Protein AF-A0A970FS17-F1 (afdb_monomer_lite)

Foldseek 3Di:
DDDPDDPQADVPPDDPDPPDPPRPPDLDPDPVLVVQLVVQLVCCCCPAACVDPNHDPQRPVVPSCSSSVCSSGPPDPDDDDDDDDAPPPGDDDDDDDDDDWFHQDPDPDDPQQVAKGKDKDFDCPVDPDDDPWDKDFDDCVPFKDWPDWDQPDDVVVPRGMGIDDPVDGMIMTIMHTDDDD

pLDDT: mean 70.37, std 20.12, range [22.12, 97.81]

Structure (mmCIF, N/CA/C/O backbone):
data_AF-A0A970FS17-F1
#
_entry.id   AF-A0A970FS17-F1
#
loop_
_atom_site.group_PDB
_atom_site.id
_atom_site.type_symbol
_atom_site.label_atom_id
_atom_site.label_alt_id
_atom_site.label_comp_id
_atom_site.label_asym_id
_atom_site.label_entity_id
_atom_site.label_seq_id
_atom_site.pdbx_PDB_ins_code
_atom_site.Cartn_x
_atom_site.Cartn_y
_atom_site.Cartn_z
_atom_site.occupancy
_atom_site.B_iso_or_equiv
_atom_site.auth_seq_id
_atom_site.auth_comp_id
_atom_site.auth_asym_id
_atom_site.auth_atom_id
_atom_site.pdbx_PDB_model_num
ATOM 1 N N . HIS A 1 1 ? 31.777 1.894 -22.991 1.00 26.39 1 HIS A N 1
ATOM 2 C CA . HIS A 1 1 ? 30.463 1.476 -22.468 1.00 26.39 1 HIS A CA 1
ATOM 3 C C . HIS A 1 1 ? 30.555 1.395 -20.952 1.00 26.39 1 HIS A C 1
ATOM 5 O O . HIS A 1 1 ? 31.152 0.465 -20.432 1.00 26.39 1 HIS A O 1
ATOM 11 N N . HIS A 1 2 ? 30.122 2.447 -20.259 1.00 23.69 2 HIS A N 1
ATOM 12 C CA . HIS A 1 2 ? 30.182 2.572 -18.802 1.00 23.69 2 HIS A CA 1
ATOM 13 C C . HIS A 1 2 ? 28.744 2.732 -18.317 1.00 23.69 2 HIS A C 1
ATOM 15 O O . HIS A 1 2 ? 28.056 3.655 -18.750 1.00 23.69 2 HIS A O 1
ATOM 21 N N . TYR A 1 3 ? 28.291 1.797 -17.486 1.00 22.12 3 TYR A N 1
ATOM 22 C CA . TYR A 1 3 ? 26.984 1.853 -16.848 1.00 22.12 3 TYR A CA 1
ATOM 23 C C . TYR A 1 3 ? 26.964 3.028 -15.866 1.00 22.12 3 TYR A C 1
ATOM 25 O O . TYR A 1 3 ? 27.624 3.017 -14.833 1.00 22.12 3 TYR A O 1
ATOM 33 N N . SER A 1 4 ? 26.210 4.057 -16.233 1.00 28.30 4 SER A N 1
ATOM 34 C CA . SER A 1 4 ? 25.732 5.119 -15.359 1.00 28.30 4 SER A CA 1
ATOM 35 C C . SER A 1 4 ? 24.247 4.850 -15.176 1.00 28.30 4 SER A C 1
ATOM 37 O O . SER A 1 4 ? 23.516 5.052 -16.142 1.00 28.30 4 SER A O 1
ATOM 39 N N . GLN A 1 5 ? 23.845 4.375 -13.993 1.00 26.84 5 GLN A N 1
ATOM 40 C CA . GLN A 1 5 ? 22.539 4.578 -13.339 1.00 26.84 5 GLN A CA 1
ATOM 41 C C . GLN A 1 5 ? 22.346 3.521 -12.238 1.00 26.84 5 GLN A C 1
ATOM 43 O O . GLN A 1 5 ? 21.884 2.415 -12.486 1.00 26.84 5 GLN A O 1
ATOM 48 N N . TYR A 1 6 ? 22.696 3.888 -11.007 1.00 26.36 6 TYR A N 1
ATOM 49 C CA . TYR A 1 6 ? 22.182 3.265 -9.786 1.00 26.36 6 TYR A CA 1
ATOM 50 C C . TYR A 1 6 ? 21.668 4.409 -8.917 1.00 26.36 6 TYR A C 1
ATOM 52 O O . TYR A 1 6 ? 22.436 5.048 -8.206 1.00 26.36 6 TYR A O 1
ATOM 60 N N . ASP A 1 7 ? 20.379 4.719 -9.047 1.00 28.66 7 ASP A N 1
ATOM 61 C CA . ASP A 1 7 ? 19.721 5.787 -8.280 1.00 28.66 7 ASP A CA 1
ATOM 62 C C . ASP A 1 7 ? 18.393 5.300 -7.664 1.00 28.66 7 ASP A C 1
ATOM 64 O O . ASP A 1 7 ? 17.421 6.038 -7.512 1.00 28.66 7 ASP A O 1
ATOM 68 N N . SER A 1 8 ? 18.346 4.019 -7.282 1.00 27.30 8 SER A N 1
ATOM 69 C CA . SER A 1 8 ? 17.240 3.412 -6.535 1.00 27.30 8 SER A CA 1
ATOM 70 C C . SER A 1 8 ? 17.626 3.178 -5.074 1.00 27.30 8 SER A C 1
ATOM 72 O O . SER A 1 8 ? 17.566 2.052 -4.596 1.00 27.30 8 SER A O 1
ATOM 74 N N . TYR A 1 9 ? 18.071 4.217 -4.363 1.00 31.94 9 TYR A N 1
ATOM 75 C CA . TYR A 1 9 ? 18.431 4.068 -2.947 1.00 31.94 9 TYR A CA 1
ATOM 76 C C . TYR A 1 9 ? 18.210 5.313 -2.092 1.00 31.94 9 TYR A C 1
ATOM 78 O O . TYR A 1 9 ? 19.021 5.597 -1.229 1.00 31.94 9 TYR A O 1
ATOM 86 N N . PHE A 1 10 ? 17.128 6.085 -2.268 1.00 38.75 10 PHE A N 1
ATOM 87 C CA . PHE A 1 10 ? 16.937 7.257 -1.399 1.00 38.75 10 PHE A CA 1
ATOM 88 C C . PHE A 1 10 ? 15.489 7.589 -1.010 1.00 38.75 10 PHE A C 1
ATOM 90 O O . PHE A 1 10 ? 14.789 8.344 -1.688 1.00 38.75 10 PHE A O 1
ATOM 97 N N . GLY A 1 11 ? 15.128 7.142 0.197 1.00 28.14 11 GLY A N 1
ATOM 98 C CA . GLY A 1 11 ? 14.504 7.980 1.233 1.00 28.14 11 GLY A CA 1
ATOM 99 C C . GLY A 1 11 ? 15.532 8.707 2.126 1.00 28.14 11 GLY A C 1
ATOM 100 O O . GLY A 1 11 ? 15.177 9.236 3.170 1.00 28.14 11 GLY A O 1
ATOM 101 N N . LEU A 1 12 ? 16.812 8.749 1.732 1.00 33.84 12 LEU A N 1
ATOM 102 C CA . LEU A 1 12 ? 17.898 9.417 2.462 1.00 33.84 12 LEU A CA 1
ATOM 103 C C . LEU A 1 12 ? 18.771 10.276 1.531 1.00 33.84 12 LEU A C 1
ATOM 105 O O . LEU A 1 12 ? 19.990 10.143 1.551 1.00 33.84 12 LEU A O 1
ATOM 109 N N . LYS A 1 13 ? 18.202 11.152 0.686 1.00 34.00 13 LYS A N 1
ATOM 110 C CA . LYS A 1 13 ? 19.060 12.100 -0.050 1.00 34.00 13 LYS A CA 1
ATOM 111 C C . LYS A 1 13 ? 19.905 12.894 0.952 1.00 34.00 13 LYS A C 1
ATOM 113 O O . LYS A 1 13 ? 19.381 13.520 1.869 1.00 34.00 13 LYS A O 1
ATOM 118 N N . GLY A 1 14 ? 21.214 12.806 0.767 1.00 31.55 14 GLY A N 1
ATOM 119 C CA . GLY A 1 14 ? 22.219 13.531 1.532 1.00 31.55 14 GLY A CA 1
ATOM 120 C C . GLY A 1 14 ? 23.585 12.862 1.463 1.00 31.55 14 GLY A C 1
ATOM 121 O O . GLY A 1 14 ? 24.182 12.663 2.509 1.00 31.55 14 GLY A O 1
ATOM 122 N N . ALA A 1 15 ? 24.041 12.454 0.274 1.00 34.06 15 ALA A N 1
ATOM 123 C CA . ALA A 1 15 ? 25.439 12.044 0.078 1.00 34.06 15 ALA A CA 1
ATOM 124 C C . ALA A 1 15 ? 25.923 12.067 -1.384 1.00 34.06 15 ALA A C 1
ATOM 126 O O . ALA A 1 15 ? 26.998 11.556 -1.649 1.00 34.06 15 ALA A O 1
ATOM 127 N N . ASN A 1 16 ? 25.166 12.616 -2.345 1.00 33.41 16 ASN A N 1
ATOM 128 C CA . ASN A 1 16 ? 25.610 12.685 -3.749 1.00 33.41 16 ASN A CA 1
ATOM 129 C C . ASN A 1 16 ? 25.149 13.970 -4.472 1.00 33.41 16 ASN A C 1
ATOM 131 O O . ASN A 1 16 ? 24.959 13.972 -5.688 1.00 33.41 16 ASN A O 1
ATOM 135 N N . SER A 1 17 ? 24.973 15.090 -3.758 1.00 34.12 17 SER A N 1
ATOM 136 C CA . SER A 1 17 ? 25.163 16.389 -4.415 1.00 34.12 17 SER A CA 1
ATOM 137 C C . SER A 1 17 ? 26.669 16.619 -4.501 1.00 34.12 17 SER A C 1
ATOM 139 O O . SER A 1 17 ? 27.402 16.338 -3.556 1.00 34.12 17 SER A O 1
ATOM 141 N N . LYS A 1 18 ? 27.153 17.120 -5.635 1.00 40.94 18 LYS A N 1
ATOM 142 C CA . LYS A 1 18 ? 28.564 17.479 -5.862 1.00 40.94 18 LYS A CA 1
ATOM 143 C C . LYS A 1 18 ? 29.042 18.657 -4.982 1.00 40.94 18 LYS A C 1
ATOM 145 O O . LYS A 1 18 ? 29.936 19.388 -5.391 1.00 40.94 18 LYS A O 1
ATOM 150 N N . GLU A 1 19 ? 28.442 18.872 -3.813 1.00 40.25 19 GLU A N 1
ATOM 151 C CA . GLU A 1 19 ? 28.579 20.098 -3.023 1.00 40.25 19 GLU A CA 1
ATOM 152 C C . GLU A 1 19 ? 29.246 19.915 -1.654 1.00 40.25 19 GLU A C 1
ATOM 154 O O . GLU A 1 19 ? 29.640 20.922 -1.076 1.00 40.25 19 GLU A O 1
ATOM 159 N N . ASP A 1 20 ? 29.480 18.695 -1.146 1.00 37.12 20 ASP A N 1
ATOM 160 C CA . ASP A 1 20 ? 30.263 18.545 0.094 1.00 37.12 20 ASP A CA 1
ATOM 161 C C . ASP A 1 20 ? 31.063 17.224 0.181 1.00 37.12 20 ASP A C 1
ATOM 163 O O . ASP A 1 20 ? 30.497 16.169 0.476 1.00 37.12 20 ASP A O 1
ATOM 167 N N . PRO A 1 21 ? 32.396 17.254 -0.018 1.00 36.72 21 PRO A N 1
ATOM 168 C CA . PRO A 1 21 ? 33.275 16.091 0.133 1.00 36.72 21 PRO A CA 1
ATOM 169 C C . PRO A 1 21 ? 33.449 15.605 1.583 1.00 36.72 21 PRO A C 1
ATOM 171 O O . PRO A 1 21 ? 34.170 14.633 1.804 1.00 36.72 21 PRO A O 1
ATOM 174 N N . LYS A 1 22 ? 32.859 16.280 2.583 1.00 38.62 22 LYS A N 1
ATOM 175 C CA . LYS A 1 22 ? 32.953 15.904 4.006 1.00 38.62 22 LYS A CA 1
ATOM 176 C C . LYS A 1 22 ? 31.717 15.187 4.550 1.00 38.62 22 LYS A C 1
ATOM 178 O O . LYS A 1 22 ? 31.741 14.759 5.705 1.00 38.62 22 LYS A O 1
ATOM 183 N N . ALA A 1 23 ? 30.668 15.000 3.747 1.00 43.31 23 ALA A N 1
ATOM 184 C CA . ALA A 1 23 ? 29.529 14.167 4.120 1.00 43.31 23 ALA A CA 1
ATOM 185 C C . ALA A 1 23 ? 29.929 12.683 4.043 1.00 43.31 23 ALA A C 1
ATOM 187 O O . ALA A 1 23 ? 29.727 12.010 3.035 1.00 43.31 23 ALA A O 1
ATOM 188 N N . GLY A 1 24 ? 30.565 12.184 5.105 1.00 36.94 24 GLY A N 1
ATOM 189 C CA . GLY A 1 24 ? 30.886 10.769 5.254 1.00 36.94 24 GLY A CA 1
ATOM 190 C C . GLY A 1 24 ? 29.648 9.891 5.046 1.00 36.94 24 GLY A C 1
ATOM 191 O O . GLY A 1 24 ? 28.534 10.264 5.413 1.00 36.94 24 GLY A O 1
ATOM 192 N N . SER A 1 25 ? 29.861 8.719 4.449 1.00 42.16 25 SER A N 1
ATOM 193 C CA . SER A 1 25 ? 28.868 7.680 4.165 1.00 42.16 25 SER A CA 1
ATOM 194 C C . SER A 1 25 ? 28.274 7.096 5.452 1.00 42.16 25 SER A C 1
ATOM 196 O O . SER A 1 25 ? 28.606 5.981 5.853 1.00 42.16 25 SER A O 1
ATOM 198 N N . SER A 1 26 ? 27.426 7.856 6.138 1.00 44.94 26 SER A N 1
ATOM 199 C CA . SER A 1 26 ? 26.711 7.369 7.309 1.00 44.94 26 SER A CA 1
ATOM 200 C C . SER A 1 26 ? 25.304 6.966 6.898 1.00 44.94 26 SER A C 1
ATOM 202 O O . SER A 1 26 ? 24.399 7.794 6.799 1.00 44.94 26 SER A O 1
ATOM 204 N N . TRP A 1 27 ? 25.116 5.665 6.670 1.00 45.00 27 TRP A N 1
ATOM 205 C CA . TRP A 1 27 ? 23.802 5.028 6.495 1.00 45.00 27 TRP A CA 1
ATOM 206 C C . TRP A 1 27 ? 22.919 5.145 7.753 1.00 45.00 27 TRP A C 1
ATOM 208 O O . TRP A 1 27 ? 21.742 4.805 7.728 1.00 45.00 27 TRP A O 1
ATOM 218 N N . ILE A 1 28 ? 23.498 5.640 8.851 1.00 49.41 28 ILE A N 1
ATOM 219 C CA . ILE A 1 28 ? 22.895 5.808 10.167 1.00 49.41 28 ILE A CA 1
ATOM 220 C C . ILE A 1 28 ? 22.969 7.294 10.504 1.00 49.41 28 ILE A C 1
ATOM 222 O O . ILE A 1 28 ? 24.057 7.848 10.667 1.00 49.41 28 ILE A O 1
ATOM 226 N N . LYS A 1 29 ? 21.820 7.959 10.574 1.00 52.00 29 LYS A N 1
ATOM 227 C CA . LYS A 1 29 ? 21.743 9.373 10.957 1.00 52.00 29 LYS A CA 1
ATOM 228 C C . LYS A 1 29 ? 21.478 9.541 12.455 1.00 52.00 29 LYS A C 1
ATOM 230 O O . LYS A 1 29 ? 21.836 10.572 13.010 1.00 52.00 29 LYS A O 1
ATOM 235 N N . GLU A 1 30 ? 20.904 8.526 13.105 1.00 54.09 30 GLU A N 1
ATOM 236 C CA . GLU A 1 30 ? 20.504 8.550 14.517 1.00 54.09 30 GLU A CA 1
ATOM 237 C C . GLU A 1 30 ? 20.746 7.190 15.200 1.00 54.09 30 GLU A C 1
ATOM 239 O O . GLU A 1 30 ? 20.580 6.139 14.584 1.00 54.09 30 GLU A O 1
ATOM 244 N N . GLU A 1 31 ? 21.076 7.188 16.495 1.00 52.53 31 GLU A N 1
ATOM 245 C CA . GLU A 1 31 ? 21.341 5.976 17.298 1.00 52.53 31 GLU A CA 1
ATOM 246 C C . GLU A 1 31 ? 20.163 4.983 17.292 1.00 52.53 31 GLU A C 1
ATOM 248 O O . GLU A 1 31 ? 20.347 3.775 17.154 1.00 52.53 31 GLU A O 1
ATOM 253 N N . LYS A 1 32 ? 18.928 5.496 17.299 1.00 50.81 32 LYS A N 1
ATOM 254 C CA . LYS A 1 32 ? 17.705 4.686 17.201 1.00 50.81 32 LYS A CA 1
ATOM 255 C C . LYS A 1 32 ? 17.601 3.911 15.878 1.00 50.81 32 LYS A C 1
ATOM 257 O O . LYS A 1 32 ? 16.986 2.849 15.828 1.00 50.81 32 LYS A O 1
ATOM 262 N N . GLN A 1 33 ? 18.204 4.411 14.795 1.00 56.59 33 GLN A N 1
ATOM 263 C CA . GLN A 1 33 ? 18.252 3.693 13.518 1.00 56.59 33 GLN A CA 1
ATOM 264 C C . GLN A 1 33 ? 19.241 2.526 13.570 1.00 56.59 33 GLN A C 1
ATOM 266 O O . GLN A 1 33 ? 18.972 1.492 12.964 1.00 56.59 33 GLN A O 1
ATOM 271 N N . LEU A 1 34 ? 20.343 2.660 14.317 1.00 66.44 34 LEU A N 1
ATOM 272 C CA . LEU A 1 34 ? 21.312 1.580 14.512 1.00 66.44 34 LEU A CA 1
ATOM 273 C C . LEU A 1 34 ? 20.691 0.411 15.278 1.00 66.44 34 LEU A C 1
ATOM 275 O O . LEU A 1 34 ? 20.845 -0.728 14.852 1.00 66.44 34 LEU A O 1
ATOM 279 N N . GLU A 1 35 ? 19.954 0.684 16.356 1.00 63.81 35 GLU A N 1
ATOM 280 C CA . GLU A 1 35 ? 19.270 -0.355 17.138 1.00 63.81 35 GLU A CA 1
ATOM 281 C C . GLU A 1 35 ? 18.255 -1.134 16.283 1.00 63.81 35 GLU A C 1
ATOM 283 O O . GLU A 1 35 ? 18.230 -2.364 16.292 1.00 63.81 35 GLU A O 1
ATOM 288 N N . LEU A 1 36 ? 17.473 -0.432 15.456 1.00 61.59 36 LEU A N 1
ATOM 289 C CA . LEU A 1 36 ? 16.534 -1.057 14.518 1.00 61.59 36 LEU A CA 1
ATOM 290 C C . LEU A 1 36 ? 17.241 -1.900 13.446 1.00 61.59 36 LEU A C 1
ATOM 292 O O . LEU A 1 36 ? 16.754 -2.974 13.090 1.00 61.59 36 LEU A O 1
ATOM 296 N N . ILE A 1 37 ? 18.376 -1.420 12.927 1.00 71.00 37 ILE A N 1
ATOM 297 C CA . ILE A 1 37 ? 19.206 -2.159 11.964 1.00 71.00 37 ILE A CA 1
ATOM 298 C C . ILE A 1 37 ? 19.788 -3.415 12.594 1.00 71.00 37 ILE A C 1
ATOM 300 O O . ILE A 1 37 ? 19.706 -4.486 11.997 1.00 71.00 37 ILE A O 1
ATOM 304 N N . PHE A 1 38 ? 20.313 -3.296 13.807 1.00 76.38 38 PHE A N 1
ATOM 305 C CA . PHE A 1 38 ? 20.875 -4.413 14.544 1.00 76.38 38 PHE A CA 1
ATOM 306 C C . PHE A 1 38 ? 19.827 -5.494 14.823 1.00 76.38 38 PHE A C 1
ATOM 308 O O . PHE A 1 38 ? 20.057 -6.655 14.496 1.00 76.38 38 PHE A O 1
ATOM 315 N N . ASN A 1 39 ? 18.658 -5.114 15.346 1.00 72.56 39 ASN A N 1
ATOM 316 C CA . ASN A 1 39 ? 17.592 -6.065 15.662 1.00 72.56 39 ASN A CA 1
ATOM 317 C C . ASN A 1 39 ? 17.065 -6.776 14.406 1.00 72.56 39 ASN A C 1
ATOM 319 O O . ASN A 1 39 ? 16.876 -7.985 14.420 1.00 72.56 39 ASN A O 1
ATOM 323 N N . ALA A 1 40 ? 16.912 -6.066 13.286 1.00 73.25 40 ALA A N 1
ATOM 324 C CA . ALA A 1 40 ? 16.499 -6.702 12.035 1.00 73.25 40 ALA A CA 1
ATOM 325 C C . ALA A 1 40 ? 17.566 -7.658 11.473 1.00 73.25 40 ALA A C 1
ATOM 327 O O . ALA A 1 40 ? 17.233 -8.741 11.001 1.00 73.25 40 ALA A O 1
ATOM 328 N N . ALA A 1 41 ? 18.849 -7.284 11.532 1.00 79.31 41 ALA A N 1
ATOM 329 C CA . ALA A 1 41 ? 19.937 -8.167 11.111 1.00 79.31 41 ALA A CA 1
ATOM 330 C C . ALA A 1 41 ? 20.012 -9.423 11.999 1.00 79.31 41 ALA A C 1
ATOM 332 O O . ALA A 1 41 ? 20.230 -10.524 11.494 1.00 79.31 41 ALA A O 1
ATOM 333 N N . TYR A 1 42 ? 19.775 -9.265 13.305 1.00 81.88 42 TYR A N 1
ATOM 334 C CA . TYR A 1 42 ? 19.640 -10.367 14.256 1.00 81.88 42 TYR A CA 1
ATOM 335 C C . TYR A 1 42 ? 18.480 -11.298 13.877 1.00 81.88 42 TYR A C 1
ATOM 337 O O . TYR A 1 42 ? 18.680 -12.509 13.757 1.00 81.88 42 TYR A O 1
ATOM 345 N N . ASP A 1 43 ? 17.299 -10.743 13.601 1.00 76.56 43 ASP A N 1
ATOM 346 C CA . ASP A 1 43 ? 16.127 -11.519 13.191 1.00 76.56 43 ASP A CA 1
ATOM 347 C C . ASP A 1 43 ? 16.371 -12.275 11.883 1.00 76.56 43 ASP A C 1
ATOM 349 O O . ASP A 1 43 ? 15.996 -13.444 11.776 1.00 76.56 43 ASP A O 1
ATOM 353 N N . TYR A 1 44 ? 17.045 -11.663 10.904 1.00 75.75 44 TYR A N 1
ATOM 354 C CA . TYR A 1 44 ? 17.426 -12.345 9.667 1.00 75.75 44 TYR A CA 1
ATOM 355 C C . TYR A 1 44 ? 18.409 -13.483 9.924 1.00 75.75 44 TYR A C 1
ATOM 357 O O . TYR A 1 44 ? 18.214 -14.579 9.396 1.00 75.75 44 TYR A O 1
ATOM 365 N N . LEU A 1 45 ? 19.424 -13.270 10.764 1.00 81.69 45 LEU A N 1
ATOM 366 C CA . LEU A 1 45 ? 20.402 -14.300 11.111 1.00 81.69 45 LEU A CA 1
ATOM 367 C C . LEU A 1 45 ? 19.740 -15.515 11.770 1.00 81.69 45 LEU A C 1
ATOM 369 O O . LEU A 1 45 ? 20.065 -16.652 11.420 1.00 81.69 45 LEU A O 1
ATOM 373 N N . HIS A 1 46 ? 18.783 -15.274 12.666 1.00 78.00 46 HIS A N 1
ATOM 374 C CA . HIS A 1 46 ? 18.051 -16.316 13.383 1.00 78.00 46 HIS A CA 1
ATOM 375 C C . HIS A 1 46 ? 16.949 -16.985 12.562 1.00 78.00 46 HIS A C 1
ATOM 377 O O . HIS A 1 46 ? 16.718 -18.184 12.710 1.00 78.00 46 HIS A O 1
ATOM 383 N N . SER A 1 47 ? 16.262 -16.231 11.706 1.00 74.75 47 SER A N 1
ATOM 384 C CA . SER A 1 47 ? 15.091 -16.726 10.978 1.00 74.75 47 SER A CA 1
ATOM 385 C C . SER A 1 47 ? 15.451 -17.332 9.630 1.00 74.75 47 SER A C 1
ATOM 387 O O . SER A 1 47 ? 14.806 -18.296 9.223 1.00 74.75 47 SER A O 1
ATOM 389 N N . PHE A 1 48 ? 16.487 -16.821 8.959 1.00 71.25 48 PHE A N 1
ATOM 390 C CA . PHE A 1 48 ? 16.819 -17.177 7.573 1.00 71.25 48 PHE A CA 1
ATOM 391 C C . PHE A 1 48 ? 18.319 -17.386 7.311 1.00 71.25 48 PHE A C 1
ATOM 393 O O . PHE A 1 48 ? 18.674 -17.909 6.260 1.00 71.25 48 PHE A O 1
ATOM 400 N N . GLY A 1 49 ? 19.197 -16.990 8.235 1.00 74.56 49 GLY A N 1
ATOM 401 C CA . GLY A 1 49 ? 20.649 -17.114 8.101 1.00 74.56 49 GLY A CA 1
ATOM 402 C C . GLY A 1 49 ? 21.220 -18.425 8.624 1.00 74.56 49 GLY A C 1
ATOM 403 O O . GLY A 1 49 ? 20.509 -19.409 8.824 1.00 74.56 49 GLY A O 1
ATOM 404 N N . ALA A 1 50 ? 22.529 -18.424 8.870 1.00 78.12 50 ALA A N 1
ATOM 405 C CA . ALA A 1 50 ? 23.281 -19.596 9.321 1.00 78.12 50 ALA A CA 1
ATOM 406 C C . ALA A 1 50 ? 22.853 -20.146 10.699 1.00 78.12 50 ALA A C 1
ATOM 408 O O . ALA A 1 50 ? 23.206 -21.272 11.041 1.00 78.12 50 ALA A O 1
ATOM 409 N N . LEU A 1 51 ? 22.104 -19.374 11.499 1.00 81.56 51 LEU A N 1
ATOM 410 C CA . LEU A 1 51 ? 21.559 -19.832 12.784 1.00 81.56 51 LEU A CA 1
ATOM 411 C C . LEU A 1 51 ? 20.142 -20.415 12.661 1.00 81.56 51 LEU A C 1
ATOM 413 O O . LEU A 1 51 ? 19.566 -20.841 13.662 1.00 81.56 51 LEU A O 1
ATOM 417 N N . SER A 1 52 ? 19.578 -20.438 11.453 1.00 78.88 52 SER A N 1
ATOM 418 C CA . SER A 1 52 ? 18.232 -20.929 11.187 1.00 78.88 52 SER A CA 1
ATOM 419 C C . SER A 1 52 ? 18.230 -22.369 10.678 1.00 78.88 52 SER A C 1
ATOM 421 O O . SER A 1 52 ? 19.030 -22.750 9.828 1.00 78.88 52 SER A O 1
ATOM 423 N N . ALA A 1 53 ? 17.239 -23.156 11.107 1.00 75.38 53 ALA A N 1
ATOM 424 C CA . ALA A 1 53 ? 16.946 -24.470 10.524 1.00 75.38 53 ALA A CA 1
ATOM 425 C C . ALA A 1 53 ? 16.308 -24.390 9.117 1.00 75.38 53 ALA A C 1
ATOM 427 O O . ALA A 1 53 ? 16.085 -25.417 8.482 1.00 75.38 53 ALA A O 1
ATOM 428 N N . ARG A 1 54 ? 15.979 -23.179 8.646 1.00 70.62 54 ARG A N 1
ATOM 429 C CA . ARG A 1 54 ? 15.355 -22.877 7.346 1.00 70.62 54 ARG A CA 1
ATOM 430 C C . ARG A 1 54 ? 16.181 -21.842 6.577 1.00 70.62 54 ARG A C 1
ATOM 432 O O . ARG A 1 54 ? 15.661 -20.805 6.169 1.00 70.62 54 ARG A O 1
ATOM 439 N N . SER A 1 55 ? 17.484 -22.093 6.471 1.00 67.62 55 SER A N 1
ATOM 440 C CA . SER A 1 55 ? 18.385 -21.177 5.777 1.00 67.62 55 SER A CA 1
ATOM 441 C C . SER A 1 55 ? 17.919 -20.940 4.335 1.00 67.62 55 SER A C 1
ATOM 443 O O . SER A 1 55 ? 17.442 -21.864 3.676 1.00 67.62 55 SER A O 1
ATOM 445 N N . VAL A 1 56 ? 17.979 -19.688 3.887 1.00 66.94 56 VAL A N 1
ATOM 446 C CA . VAL A 1 56 ? 17.648 -19.283 2.514 1.00 66.94 56 VAL A CA 1
ATOM 447 C C . VAL A 1 56 ? 18.959 -18.992 1.795 1.00 66.94 56 VAL A C 1
ATOM 449 O O . VAL A 1 56 ? 19.792 -18.295 2.366 1.00 66.94 56 VAL A O 1
ATOM 452 N N . GLU A 1 57 ? 19.119 -19.464 0.552 1.00 63.00 57 GLU A N 1
ATOM 453 C CA . GLU A 1 57 ? 20.368 -19.431 -0.243 1.00 63.00 57 GLU A CA 1
ATOM 454 C C . GLU A 1 57 ? 21.173 -18.123 -0.104 1.00 63.00 57 GLU A C 1
ATOM 456 O O . GLU A 1 57 ? 22.385 -18.143 0.093 1.00 63.00 57 GLU A O 1
ATOM 461 N N . ARG A 1 58 ? 20.496 -16.965 -0.113 1.00 62.66 58 ARG A N 1
ATOM 462 C CA . ARG A 1 58 ? 21.124 -15.639 0.030 1.00 62.66 58 ARG A CA 1
ATOM 463 C C . ARG A 1 58 ? 21.863 -15.422 1.364 1.00 62.66 58 ARG A C 1
ATOM 465 O O . ARG A 1 58 ? 22.802 -14.636 1.402 1.00 62.66 58 ARG A O 1
ATOM 472 N N . TYR A 1 59 ? 21.453 -16.079 2.445 1.00 66.50 59 TYR A N 1
ATOM 473 C CA . TYR A 1 59 ? 22.016 -15.918 3.794 1.00 66.50 59 TYR A CA 1
ATOM 474 C C . TYR A 1 59 ? 22.771 -17.152 4.301 1.00 66.50 59 TYR A C 1
ATOM 476 O O . TYR A 1 59 ? 23.303 -17.128 5.416 1.00 66.50 59 TYR A O 1
ATOM 484 N N . GLU A 1 60 ? 22.825 -18.225 3.509 1.00 66.06 60 GLU A N 1
ATOM 485 C CA . GLU A 1 60 ? 23.471 -19.492 3.876 1.00 66.06 60 GLU A CA 1
ATOM 486 C C . GLU A 1 60 ? 24.966 -19.330 4.167 1.00 66.06 60 GLU A C 1
ATOM 488 O O . GLU A 1 60 ? 25.513 -19.989 5.050 1.00 66.06 60 GLU A O 1
ATOM 493 N N . THR A 1 61 ? 25.634 -18.413 3.466 1.00 71.12 61 THR A N 1
ATOM 494 C CA . THR A 1 61 ? 27.073 -18.157 3.626 1.00 71.12 61 THR A CA 1
ATOM 495 C C . THR A 1 61 ? 27.419 -17.473 4.951 1.00 71.12 61 THR A C 1
ATOM 497 O O . THR A 1 61 ? 28.596 -17.399 5.311 1.00 71.12 61 THR A O 1
ATOM 500 N N . GLY A 1 62 ? 26.421 -16.967 5.689 1.00 67.75 62 GLY A N 1
ATOM 501 C CA . GLY A 1 62 ? 26.608 -16.315 6.986 1.00 67.75 62 GLY A CA 1
ATOM 502 C C . GLY A 1 62 ? 27.355 -14.981 6.911 1.00 67.75 62 GLY A C 1
ATOM 503 O O . GLY A 1 62 ? 27.892 -14.512 7.917 1.00 67.75 62 GLY A O 1
ATOM 504 N N . TRP A 1 63 ? 27.428 -14.367 5.728 1.00 80.44 63 TRP A N 1
ATOM 505 C CA . TRP A 1 63 ? 28.089 -13.083 5.542 1.00 80.44 63 TRP A CA 1
ATOM 506 C C . TRP A 1 63 ? 27.285 -11.981 6.223 1.00 80.44 63 TRP A C 1
ATOM 508 O O . TRP A 1 63 ? 26.274 -11.504 5.717 1.00 80.44 63 TRP A O 1
ATOM 518 N N . LEU A 1 64 ? 27.768 -11.547 7.389 1.00 78.88 64 LEU A N 1
ATOM 519 C CA . LEU A 1 64 ? 27.109 -10.505 8.177 1.00 78.88 64 LEU A CA 1
ATOM 520 C C . LEU A 1 64 ? 26.890 -9.225 7.362 1.00 78.88 64 LEU A C 1
ATOM 522 O O . LEU A 1 64 ? 25.867 -8.571 7.531 1.00 78.88 64 LEU A O 1
ATOM 526 N N . VAL A 1 65 ? 27.804 -8.892 6.444 1.00 76.19 65 VAL A N 1
ATOM 527 C CA . VAL A 1 65 ? 27.662 -7.719 5.571 1.00 76.19 65 VAL A CA 1
ATOM 528 C C . VAL A 1 65 ? 26.384 -7.762 4.735 1.00 76.19 65 VAL A C 1
ATOM 530 O O . VAL A 1 65 ? 25.741 -6.727 4.602 1.00 76.19 65 VAL A O 1
ATOM 533 N N . ASP A 1 66 ? 25.960 -8.933 4.257 1.00 73.62 66 ASP A N 1
ATOM 534 C CA . ASP A 1 66 ? 24.740 -9.069 3.458 1.00 73.62 66 ASP A CA 1
ATOM 535 C C . ASP A 1 66 ? 23.500 -8.861 4.333 1.00 73.62 66 ASP A C 1
ATOM 537 O O . ASP A 1 66 ? 22.575 -8.154 3.945 1.00 73.62 66 ASP A O 1
ATOM 541 N N . MET A 1 67 ? 23.523 -9.371 5.568 1.00 75.62 67 MET A N 1
ATOM 542 C CA . MET A 1 67 ? 22.415 -9.223 6.520 1.00 75.62 67 MET A CA 1
ATOM 543 C C . MET A 1 67 ? 22.273 -7.785 7.021 1.00 75.62 67 MET A C 1
ATOM 545 O O . MET A 1 67 ? 21.164 -7.267 7.113 1.00 75.62 67 MET A O 1
ATOM 549 N N . PHE A 1 68 ? 23.390 -7.121 7.327 1.00 75.44 68 PHE A N 1
ATOM 550 C CA . PHE A 1 68 ? 23.397 -5.717 7.738 1.00 75.44 68 PHE A CA 1
ATOM 551 C C . PHE A 1 68 ? 23.083 -4.779 6.573 1.00 75.44 68 PHE A C 1
ATOM 553 O O . PHE A 1 68 ? 22.380 -3.791 6.775 1.00 75.44 68 PHE A O 1
ATOM 560 N N . SER A 1 69 ? 23.557 -5.092 5.364 1.00 72.12 69 SER A N 1
ATOM 561 C CA . SER A 1 69 ? 23.191 -4.369 4.146 1.00 72.12 69 SER A CA 1
ATOM 562 C C . SER A 1 69 ? 21.689 -4.472 3.915 1.00 72.12 69 SER A C 1
ATOM 564 O O . SER A 1 69 ? 21.020 -3.452 3.788 1.00 72.12 69 SER A O 1
ATOM 566 N N . GLU A 1 70 ? 21.120 -5.676 3.974 1.00 70.88 70 GLU A N 1
ATOM 567 C CA . GLU A 1 70 ? 19.686 -5.883 3.788 1.00 70.88 70 GLU A CA 1
ATOM 568 C C . GLU A 1 70 ? 18.853 -5.251 4.905 1.00 70.88 70 GLU A C 1
ATOM 570 O O . GLU A 1 70 ? 17.905 -4.523 4.634 1.00 70.88 70 GLU A O 1
ATOM 575 N N . ALA A 1 71 ? 19.254 -5.399 6.167 1.00 72.25 71 ALA A N 1
ATOM 576 C CA . ALA A 1 71 ? 18.615 -4.703 7.279 1.00 72.25 71 ALA A CA 1
ATOM 577 C C . ALA A 1 71 ? 18.686 -3.172 7.129 1.00 72.25 71 ALA A C 1
ATOM 579 O O . ALA A 1 71 ? 17.771 -2.467 7.550 1.00 72.25 71 ALA A O 1
ATOM 580 N N . ALA A 1 72 ? 19.749 -2.622 6.549 1.00 68.69 72 ALA A N 1
ATOM 581 C CA . ALA A 1 72 ? 19.859 -1.187 6.309 1.00 68.69 72 ALA A CA 1
ATOM 582 C C . ALA A 1 72 ? 19.045 -0.709 5.091 1.00 68.69 72 ALA A C 1
ATOM 584 O O . ALA A 1 72 ? 18.799 0.492 4.965 1.00 68.69 72 ALA A O 1
ATOM 585 N N . THR A 1 73 ? 18.630 -1.618 4.205 1.00 61.47 73 THR A N 1
ATOM 586 C CA . THR A 1 73 ? 18.082 -1.287 2.880 1.00 61.47 73 THR A CA 1
ATOM 587 C C . THR A 1 73 ? 16.644 -1.738 2.653 1.00 61.47 73 THR A C 1
ATOM 589 O O . THR A 1 73 ? 15.935 -1.093 1.879 1.00 61.47 73 THR A O 1
ATOM 592 N N . VAL A 1 74 ? 16.177 -2.779 3.347 1.00 59.94 74 VAL A N 1
ATOM 593 C CA . VAL A 1 74 ? 14.774 -3.192 3.344 1.00 59.94 74 VAL A CA 1
ATOM 594 C C . VAL A 1 74 ? 13.921 -2.031 3.836 1.00 59.94 74 VAL A C 1
ATOM 596 O O . VAL A 1 74 ? 14.127 -1.483 4.924 1.00 59.94 74 VAL A O 1
ATOM 599 N N . GLY A 1 75 ? 12.932 -1.667 3.019 1.00 55.88 75 GLY A N 1
ATOM 600 C CA . GLY A 1 75 ? 11.870 -0.756 3.414 1.00 55.88 75 GLY A CA 1
ATOM 601 C C . GLY A 1 75 ? 11.105 -1.367 4.578 1.00 55.88 75 GLY A C 1
ATOM 602 O O . GLY A 1 75 ? 10.208 -2.181 4.385 1.00 55.88 75 GLY A O 1
ATOM 603 N N . ARG A 1 76 ? 11.485 -1.009 5.805 1.00 56.62 76 ARG A N 1
ATOM 604 C CA . ARG A 1 76 ? 10.728 -1.391 6.997 1.00 56.62 76 ARG A CA 1
ATOM 605 C C . ARG A 1 76 ? 9.344 -0.763 6.913 1.00 56.62 76 ARG A C 1
ATOM 607 O O . ARG A 1 76 ? 9.226 0.394 6.513 1.00 56.62 76 ARG A O 1
ATOM 614 N N . ILE A 1 77 ? 8.320 -1.505 7.332 1.00 51.06 77 ILE A N 1
ATOM 615 C CA . ILE A 1 77 ? 6.969 -0.971 7.524 1.00 51.06 77 ILE A CA 1
ATOM 616 C C . ILE A 1 77 ? 7.084 0.206 8.500 1.00 51.06 77 ILE A C 1
ATOM 618 O O . ILE A 1 77 ? 7.317 0.023 9.696 1.00 51.06 77 ILE A O 1
ATOM 622 N N . ILE A 1 78 ? 6.982 1.428 7.978 1.00 50.88 78 ILE A N 1
ATOM 623 C CA . ILE A 1 78 ? 6.925 2.637 8.794 1.00 50.88 78 ILE A CA 1
ATOM 624 C C . ILE A 1 78 ? 5.495 2.711 9.309 1.00 50.88 78 ILE A C 1
ATOM 626 O O . ILE A 1 78 ? 4.580 3.054 8.566 1.00 50.88 78 ILE A O 1
ATOM 630 N N . TYR A 1 79 ? 5.293 2.364 10.576 1.00 49.56 79 TYR A N 1
ATOM 631 C CA . TYR A 1 79 ? 4.018 2.608 11.230 1.00 49.56 79 TYR A CA 1
ATOM 632 C C . TYR A 1 79 ? 4.005 4.031 11.793 1.00 49.56 79 TYR A C 1
ATOM 634 O O . TYR A 1 79 ? 4.941 4.472 12.463 1.00 49.56 79 TYR A O 1
ATOM 642 N N . MET A 1 80 ? 2.928 4.759 11.517 1.00 55.22 80 MET A N 1
ATOM 643 C CA . MET A 1 80 ? 2.603 5.989 12.226 1.00 55.22 80 MET A CA 1
ATOM 644 C C . MET A 1 80 ? 1.686 5.611 13.385 1.00 55.22 80 MET A C 1
ATOM 646 O O . MET A 1 80 ? 0.647 4.994 13.168 1.00 55.22 80 MET A O 1
ATOM 650 N N . ASN A 1 81 ? 2.082 5.938 14.613 1.00 64.88 81 ASN A N 1
ATOM 651 C CA . ASN A 1 81 ? 1.254 5.696 15.789 1.00 64.88 81 ASN A CA 1
ATOM 652 C C . ASN A 1 81 ? 0.614 7.010 16.245 1.00 64.88 81 ASN A C 1
ATOM 654 O O . ASN A 1 81 ? 1.302 8.022 16.376 1.00 64.88 81 ASN A O 1
ATOM 658 N N . THR A 1 82 ? -0.687 6.978 16.512 1.00 69.19 82 THR A N 1
ATOM 659 C CA . THR A 1 82 ? -1.421 8.082 17.126 1.00 69.19 82 THR A CA 1
ATOM 660 C C . THR A 1 82 ? -2.449 7.523 18.102 1.00 69.19 82 THR A C 1
ATOM 662 O O . THR A 1 82 ? -3.019 6.457 17.874 1.00 69.19 82 THR A O 1
ATOM 665 N N . THR A 1 83 ? -2.687 8.239 19.197 1.00 80.88 83 THR A N 1
ATOM 666 C CA . THR A 1 83 ? -3.697 7.869 20.191 1.00 80.88 83 THR A CA 1
ATOM 667 C C . THR A 1 83 ? -4.939 8.717 19.966 1.00 80.88 83 THR A C 1
ATOM 669 O O . THR A 1 83 ? -4.872 9.943 20.049 1.00 80.88 83 THR A O 1
ATOM 672 N N . LEU A 1 84 ? -6.079 8.069 19.723 1.00 83.81 84 LEU A N 1
ATOM 673 C CA . LEU A 1 84 ? -7.379 8.720 19.580 1.00 83.81 84 LEU A CA 1
ATOM 674 C C . LEU A 1 84 ? -8.326 8.234 20.683 1.00 83.81 84 LEU A C 1
ATOM 676 O O . LEU A 1 84 ? -8.607 7.041 20.784 1.00 83.81 84 LEU A O 1
ATOM 680 N N . THR A 1 85 ? -8.847 9.157 21.489 1.00 88.69 85 THR A N 1
ATOM 681 C CA . THR A 1 85 ? -9.889 8.860 22.483 1.00 88.69 85 THR A CA 1
ATOM 682 C C . THR A 1 85 ? -11.254 9.172 21.884 1.00 88.69 85 THR A C 1
ATOM 684 O O . THR A 1 85 ? -11.538 10.331 21.590 1.00 88.69 85 THR A O 1
ATOM 687 N N . VAL A 1 86 ? -12.112 8.158 21.742 1.00 88.25 86 VAL A N 1
ATOM 688 C CA . VAL A 1 86 ? -13.496 8.314 21.264 1.00 88.25 86 VAL A CA 1
ATOM 689 C C . VAL A 1 86 ? -14.459 8.134 22.443 1.00 88.25 86 VAL A C 1
ATOM 691 O O . VAL A 1 86 ? -14.572 7.024 22.967 1.00 88.25 86 VAL A O 1
ATOM 694 N N . PRO A 1 87 ? -15.141 9.197 22.909 1.00 91.25 87 PRO A N 1
ATOM 695 C CA . PRO A 1 87 ? -16.177 9.075 23.932 1.00 91.25 87 PRO A CA 1
ATOM 696 C C . PRO A 1 87 ? -17.292 8.098 23.534 1.00 91.25 87 PRO A C 1
ATOM 698 O O . PRO A 1 87 ? -17.649 7.983 22.358 1.00 91.25 87 PRO A O 1
ATOM 701 N N . ALA A 1 88 ? -17.896 7.434 24.520 1.00 92.38 88 ALA A N 1
ATOM 702 C CA . ALA A 1 88 ? -19.010 6.520 24.281 1.00 92.38 88 ALA A CA 1
ATOM 703 C C . ALA A 1 88 ? -20.170 7.230 23.555 1.00 92.38 88 ALA A C 1
ATOM 705 O O . ALA A 1 88 ? -20.598 8.310 23.960 1.00 92.38 88 ALA A O 1
ATOM 706 N N . GLY A 1 89 ? -20.666 6.619 22.475 1.00 91.94 89 GLY A N 1
ATOM 707 C CA . GLY A 1 89 ? -21.750 7.169 21.651 1.00 91.94 89 GLY A CA 1
ATOM 708 C C . GLY A 1 89 ? -21.347 8.320 20.722 1.00 91.94 89 GLY A C 1
ATOM 709 O O . GLY A 1 89 ? -22.216 8.887 20.067 1.00 91.94 89 GLY A O 1
ATOM 710 N N . SER A 1 90 ? -20.060 8.672 20.653 1.00 91.06 90 SER A N 1
ATOM 711 C CA . SER A 1 90 ? -19.553 9.715 19.756 1.00 91.06 90 SER A CA 1
ATOM 712 C C . SER A 1 90 ? -18.857 9.133 18.523 1.00 91.06 90 SER A C 1
ATOM 714 O O . SER A 1 90 ? -18.588 7.936 18.436 1.00 91.06 90 SER A O 1
ATOM 716 N N . THR A 1 91 ? -18.577 9.997 17.551 1.00 87.25 91 THR A N 1
ATOM 717 C CA . THR A 1 91 ? -17.776 9.691 16.362 1.00 87.25 91 THR A CA 1
ATOM 718 C C . THR A 1 91 ? -16.594 10.650 16.326 1.00 87.25 91 THR A C 1
ATOM 720 O O . THR A 1 91 ? -16.733 11.814 16.702 1.00 87.25 91 THR A O 1
ATOM 723 N N . ALA A 1 92 ? -15.439 10.163 15.883 1.00 88.06 92 ALA A N 1
ATOM 724 C CA . ALA A 1 92 ? -14.253 10.972 15.652 1.00 88.06 92 ALA A CA 1
ATOM 725 C C . ALA A 1 92 ? -13.743 10.725 14.230 1.00 88.06 92 ALA A C 1
ATOM 727 O O . ALA A 1 92 ? -13.771 9.593 13.750 1.00 88.06 92 ALA A O 1
ATOM 728 N N . GLU A 1 93 ? -13.277 11.785 13.577 1.00 88.19 93 GLU A N 1
ATOM 729 C CA . GLU A 1 93 ? -12.633 11.720 12.268 1.00 88.19 93 GLU A CA 1
ATOM 730 C C . GLU A 1 93 ? -11.118 11.843 12.453 1.00 88.19 93 GLU A C 1
ATOM 732 O O . GLU A 1 93 ? -10.640 12.706 13.193 1.00 88.19 93 GLU A O 1
ATOM 737 N N . LEU A 1 94 ? -10.361 10.961 11.801 1.00 82.50 94 LEU A N 1
ATOM 738 C CA . LEU A 1 94 ? -8.904 10.954 11.825 1.00 82.50 94 LEU A CA 1
ATOM 739 C C . LEU A 1 94 ? -8.384 10.875 10.393 1.00 82.50 94 LEU A C 1
ATOM 741 O O . LEU A 1 94 ? -8.622 9.890 9.698 1.00 82.50 94 LEU A O 1
ATOM 745 N N . THR A 1 95 ? -7.608 11.879 9.997 1.00 84.25 95 THR A N 1
ATOM 746 C CA . THR A 1 95 ? -6.903 11.897 8.714 1.00 84.25 95 THR A CA 1
ATOM 747 C C . THR A 1 95 ? -5.417 11.700 8.958 1.00 84.25 95 THR A C 1
ATOM 749 O O . THR A 1 95 ? -4.790 12.473 9.683 1.00 84.25 95 THR A O 1
ATOM 752 N N . VAL A 1 96 ? -4.848 10.665 8.341 1.00 76.31 96 VAL A N 1
ATOM 753 C CA . VAL A 1 96 ? -3.415 10.362 8.389 1.00 76.31 96 VAL A CA 1
ATOM 754 C C . VAL A 1 96 ? -2.848 10.483 6.982 1.00 76.31 96 VAL A C 1
ATOM 756 O O . VAL A 1 96 ? -3.349 9.851 6.056 1.00 76.31 96 VAL A O 1
ATOM 759 N N . THR A 1 97 ? -1.782 11.267 6.830 1.00 78.12 97 THR A N 1
ATOM 760 C CA . THR A 1 97 ? -1.079 11.419 5.552 1.00 78.12 97 THR A CA 1
ATOM 761 C C . THR A 1 97 ? 0.322 10.850 5.677 1.00 78.12 97 THR A C 1
ATOM 763 O O . THR A 1 97 ? 1.103 11.268 6.531 1.00 78.12 97 THR A O 1
ATOM 766 N N . PHE A 1 98 ? 0.659 9.922 4.788 1.00 71.75 98 PHE A N 1
ATOM 767 C CA . PHE A 1 98 ? 1.994 9.353 4.677 1.00 71.75 98 PHE A CA 1
ATOM 768 C C . PHE A 1 98 ? 2.463 9.425 3.225 1.00 71.75 98 PHE A C 1
ATOM 770 O O . PHE A 1 98 ? 1.686 9.194 2.303 1.00 71.75 98 PHE A O 1
ATOM 777 N N . THR A 1 99 ? 3.735 9.767 3.017 1.00 72.75 99 THR A N 1
ATOM 778 C CA . THR A 1 99 ? 4.338 9.791 1.679 1.00 72.75 99 THR A CA 1
ATOM 779 C C . THR A 1 99 ? 5.287 8.615 1.535 1.00 72.75 99 THR A C 1
ATOM 781 O O . THR A 1 99 ? 6.339 8.584 2.173 1.00 72.75 99 THR A O 1
ATOM 784 N N . GLN A 1 100 ? 4.939 7.687 0.648 1.00 67.50 100 GLN A N 1
ATOM 785 C CA . GLN A 1 100 ? 5.809 6.591 0.243 1.00 67.50 100 GLN A CA 1
ATOM 786 C C . GLN A 1 100 ? 6.246 6.779 -1.208 1.00 67.50 100 GLN A C 1
ATOM 788 O O . GLN A 1 100 ? 5.442 7.105 -2.081 1.00 67.50 100 GLN A O 1
ATOM 793 N N . ARG A 1 101 ? 7.532 6.554 -1.484 1.00 69.69 101 ARG A N 1
ATOM 794 C CA . ARG A 1 101 ? 8.004 6.398 -2.865 1.00 69.69 101 ARG A CA 1
ATOM 795 C C . ARG A 1 101 ? 7.688 4.973 -3.308 1.00 69.69 101 ARG A C 1
ATOM 797 O O . ARG A 1 101 ? 7.907 4.054 -2.525 1.00 69.69 101 ARG A O 1
ATOM 804 N N . GLY A 1 102 ? 7.213 4.795 -4.539 1.00 65.44 102 GLY A N 1
ATOM 805 C CA . GLY A 1 102 ? 6.922 3.460 -5.057 1.00 65.44 102 GLY A CA 1
ATOM 806 C C . GLY A 1 102 ? 8.143 2.545 -4.968 1.00 65.44 102 GLY A C 1
ATOM 807 O O . GLY A 1 102 ? 9.265 2.958 -5.293 1.00 65.44 102 GLY A O 1
ATOM 808 N N . SER A 1 103 ? 7.916 1.325 -4.485 1.00 64.81 103 SER A N 1
ATOM 809 C CA . SER A 1 103 ? 8.948 0.300 -4.368 1.00 64.81 103 SER A CA 1
ATOM 810 C C . SER A 1 103 ? 9.417 -0.105 -5.760 1.00 64.81 103 SER A C 1
ATOM 812 O O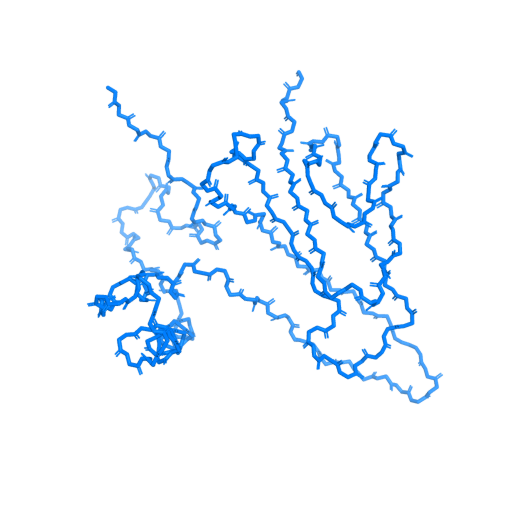 . SER A 1 103 ? 8.625 -0.139 -6.700 1.00 64.81 103 SER A O 1
ATOM 814 N N . HIS A 1 104 ? 10.707 -0.378 -5.929 1.00 60.97 104 HIS A N 1
ATOM 815 C CA . HIS A 1 104 ? 11.171 -0.998 -7.162 1.00 60.97 104 HIS A CA 1
ATOM 816 C C . HIS A 1 104 ? 11.186 -2.505 -6.950 1.00 60.97 104 HIS A C 1
ATOM 818 O O . HIS A 1 104 ? 11.967 -2.993 -6.136 1.00 60.97 104 HIS A O 1
ATOM 824 N N . ASP A 1 105 ? 10.309 -3.212 -7.656 1.00 53.03 105 ASP A N 1
ATOM 825 C CA . ASP A 1 105 ? 10.304 -4.666 -7.626 1.00 53.03 105 ASP A CA 1
ATOM 826 C C . ASP A 1 105 ? 11.351 -5.196 -8.614 1.00 53.03 105 ASP A C 1
ATOM 828 O O . ASP A 1 105 ? 11.328 -4.874 -9.805 1.00 53.03 105 ASP A O 1
ATOM 832 N N . PHE A 1 106 ? 12.301 -5.980 -8.109 1.00 49.56 106 PHE A N 1
ATOM 833 C CA . PHE A 1 106 ? 13.335 -6.629 -8.910 1.00 49.56 106 PHE A CA 1
ATOM 834 C C . PHE A 1 106 ? 12.826 -7.999 -9.367 1.00 49.56 106 PHE A C 1
ATOM 836 O O . PHE A 1 106 ? 13.411 -9.034 -9.040 1.00 49.56 106 PHE A O 1
ATOM 843 N N . VAL A 1 107 ? 11.721 -8.030 -10.112 1.00 45.59 107 VAL A N 1
ATOM 844 C CA . VAL A 1 107 ? 11.240 -9.289 -10.688 1.00 45.59 107 VAL A CA 1
ATOM 845 C C . VAL A 1 107 ? 12.137 -9.657 -11.867 1.00 45.59 107 VAL A C 1
ATOM 847 O O . VAL A 1 107 ? 12.009 -9.126 -12.970 1.00 45.59 107 VAL A O 1
ATOM 850 N N . TYR A 1 108 ? 13.051 -10.597 -11.645 1.00 42.06 108 TYR A N 1
ATOM 851 C CA . TYR A 1 108 ? 13.770 -11.254 -12.733 1.00 42.06 108 TYR A CA 1
ATOM 852 C C . TYR A 1 108 ? 12.766 -12.018 -13.615 1.00 42.06 108 TYR A C 1
ATOM 854 O O . TYR A 1 108 ? 12.142 -12.973 -13.160 1.00 42.06 108 TYR A O 1
ATOM 862 N N . GLY A 1 109 ? 12.633 -11.626 -14.887 1.00 47.25 109 GLY A N 1
ATOM 863 C CA . GLY A 1 109 ? 12.018 -12.470 -15.923 1.00 47.25 109 GLY A CA 1
ATOM 864 C C . GLY A 1 109 ? 10.664 -12.034 -16.492 1.00 47.25 109 GLY A C 1
ATOM 865 O O . GLY A 1 109 ? 10.069 -12.807 -17.240 1.00 47.25 109 GLY A O 1
ATOM 866 N N . LYS A 1 110 ? 10.172 -10.824 -16.201 1.00 53.97 110 LYS A N 1
ATOM 867 C CA . LYS A 1 110 ? 9.019 -10.245 -16.914 1.00 53.97 110 LYS A CA 1
ATOM 868 C C . LYS A 1 110 ? 9.412 -8.918 -17.566 1.00 53.97 110 LYS A C 1
ATOM 870 O O . LYS A 1 110 ? 9.491 -7.885 -16.907 1.00 53.97 110 LYS A O 1
ATOM 875 N N . ASP A 1 111 ? 9.628 -8.940 -18.880 1.00 57.81 111 ASP A N 1
ATOM 876 C CA . ASP A 1 111 ? 10.108 -7.773 -19.636 1.00 57.81 111 ASP A CA 1
ATOM 877 C C . ASP A 1 111 ? 9.176 -6.552 -19.548 1.00 57.81 111 ASP A C 1
ATOM 879 O O . ASP A 1 111 ? 9.623 -5.411 -19.657 1.00 57.81 111 ASP A O 1
ATOM 883 N N . ASN A 1 112 ? 7.882 -6.778 -19.313 1.00 61.56 112 ASN A N 1
ATOM 884 C CA . ASN A 1 112 ? 6.863 -5.733 -19.273 1.00 61.56 112 ASN A CA 1
ATOM 885 C C . ASN A 1 112 ? 6.815 -4.934 -17.958 1.00 61.56 112 ASN A C 1
ATOM 887 O O . ASN A 1 112 ? 6.188 -3.877 -17.939 1.00 61.56 112 ASN A O 1
ATOM 891 N N . ILE A 1 113 ? 7.490 -5.368 -16.889 1.00 64.94 113 ILE A N 1
ATOM 892 C CA . ILE A 1 113 ? 7.508 -4.668 -15.585 1.00 64.94 113 ILE A CA 1
ATOM 893 C C . ILE A 1 113 ? 8.869 -4.058 -15.234 1.00 64.94 113 ILE A C 1
ATOM 895 O O . ILE A 1 113 ? 9.001 -3.399 -14.203 1.00 64.94 113 ILE A O 1
ATOM 899 N N . ASN A 1 114 ? 9.863 -4.208 -16.113 1.00 63.91 114 ASN A N 1
ATOM 900 C CA . ASN A 1 114 ? 11.147 -3.520 -16.009 1.00 63.91 114 ASN A CA 1
ATOM 901 C C . ASN A 1 114 ? 10.911 -2.006 -16.014 1.00 63.91 114 ASN A C 1
ATOM 903 O O . ASN A 1 114 ? 10.594 -1.500 -17.081 1.00 63.91 114 ASN A O 1
ATOM 907 N N . ASP A 1 115 ? 11.101 -1.340 -14.862 1.00 74.38 115 ASP A N 1
ATOM 908 C CA . ASP A 1 115 ? 10.866 0.094 -14.545 1.00 74.38 115 ASP A CA 1
ATOM 909 C C . ASP A 1 115 ? 9.606 0.432 -13.726 1.00 74.38 115 ASP A C 1
ATOM 911 O O . ASP A 1 115 ? 9.505 1.551 -13.204 1.00 74.38 115 ASP A O 1
ATOM 915 N N . ALA A 1 116 ? 8.706 -0.533 -13.525 1.00 79.75 116 ALA A N 1
ATOM 916 C CA . ALA A 1 116 ? 7.489 -0.320 -12.758 1.00 79.75 116 ALA A CA 1
ATOM 917 C C . ALA A 1 116 ? 7.785 0.000 -11.282 1.00 79.75 116 ALA A C 1
ATOM 919 O O . ALA A 1 116 ? 8.828 -0.362 -10.711 1.00 79.75 116 ALA A O 1
ATOM 920 N N . LYS A 1 117 ? 6.842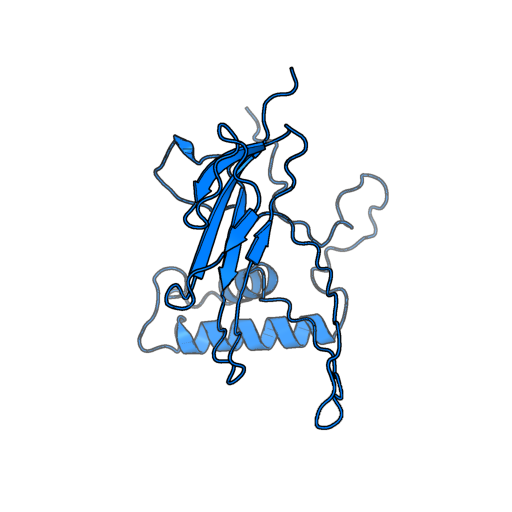 0.713 -10.663 1.00 81.00 117 LYS A N 1
ATOM 921 C CA . LYS A 1 117 ? 6.846 1.067 -9.245 1.00 81.00 117 LYS A CA 1
ATOM 922 C C . LYS A 1 117 ? 5.661 0.422 -8.541 1.00 81.00 117 LYS A C 1
ATOM 924 O O . LYS A 1 117 ? 4.525 0.618 -8.960 1.00 81.00 117 LYS A O 1
ATOM 929 N N . GLY A 1 118 ? 5.954 -0.331 -7.486 1.00 81.56 118 GLY A N 1
ATOM 930 C CA . GLY A 1 118 ? 4.985 -1.062 -6.681 1.00 81.56 118 GLY A CA 1
ATOM 931 C C . GLY A 1 118 ? 4.481 -0.278 -5.476 1.00 81.56 118 GLY A C 1
ATOM 932 O O . GLY A 1 118 ? 5.240 0.452 -4.827 1.00 81.56 118 GLY A O 1
ATOM 933 N N . TYR A 1 119 ? 3.197 -0.451 -5.192 1.00 82.88 119 TYR A N 1
ATOM 934 C CA . TYR A 1 119 ? 2.482 0.102 -4.053 1.00 82.88 119 TYR A CA 1
ATOM 935 C C . TYR A 1 119 ? 1.590 -0.975 -3.457 1.00 82.88 119 TYR A C 1
ATOM 937 O O . TYR A 1 119 ? 0.733 -1.518 -4.152 1.00 82.88 119 TYR A O 1
ATOM 945 N N . ASP A 1 120 ? 1.760 -1.207 -2.161 1.00 81.81 120 ASP A N 1
ATOM 946 C CA . ASP A 1 120 ? 1.122 -2.309 -1.458 1.00 81.81 120 ASP A CA 1
ATOM 947 C C . ASP A 1 120 ? 0.331 -1.791 -0.262 1.00 81.81 120 ASP A C 1
ATOM 949 O O . ASP A 1 120 ? 0.770 -0.881 0.448 1.00 81.81 120 ASP A O 1
ATOM 953 N N . LEU A 1 121 ? -0.826 -2.396 -0.020 1.00 82.00 121 LEU A N 1
ATOM 954 C CA . LEU A 1 121 ? -1.705 -2.087 1.097 1.00 82.00 121 LEU A CA 1
ATOM 955 C C . LEU A 1 121 ? -2.182 -3.383 1.742 1.00 82.00 121 LEU A C 1
ATOM 957 O O . LEU A 1 121 ? -2.651 -4.298 1.076 1.00 82.00 121 LEU A O 1
ATOM 961 N N . THR A 1 122 ? -2.136 -3.435 3.065 1.00 81.38 122 THR A N 1
ATOM 962 C CA . THR A 1 122 ? -2.777 -4.494 3.847 1.00 81.38 122 THR A CA 1
ATOM 963 C C . THR A 1 122 ? -3.922 -3.898 4.654 1.00 81.38 122 THR A C 1
ATOM 965 O O . THR A 1 122 ? -3.799 -2.816 5.226 1.00 81.38 122 THR A O 1
ATOM 968 N N . THR A 1 123 ? -5.057 -4.591 4.653 1.00 77.94 123 THR A N 1
ATOM 969 C CA . THR A 1 123 ? -6.342 -4.098 5.177 1.00 77.94 123 THR A CA 1
ATOM 970 C C . THR A 1 123 ? -6.605 -4.491 6.626 1.00 77.94 123 THR A C 1
ATOM 972 O O . THR A 1 123 ? -7.526 -3.957 7.242 1.00 77.94 123 THR A O 1
ATOM 975 N N . SER A 1 124 ? -5.821 -5.418 7.186 1.00 72.38 124 SER A N 1
ATOM 976 C CA . SER A 1 124 ? -6.087 -5.968 8.518 1.00 72.38 124 SER A CA 1
ATOM 977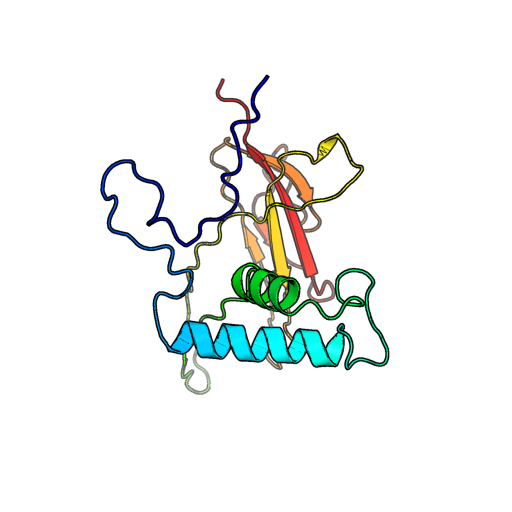 C C . SER A 1 124 ? -4.894 -5.939 9.472 1.00 72.38 124 SER A C 1
ATOM 979 O O . SER A 1 124 ? -5.120 -5.677 10.645 1.00 72.38 124 SER A O 1
ATOM 981 N N . LEU A 1 125 ? -3.644 -6.161 9.033 1.00 65.19 125 LEU A N 1
ATOM 982 C CA . LEU A 1 125 ? -2.422 -6.159 9.879 1.00 65.19 125 LEU A CA 1
ATOM 983 C C . LEU A 1 125 ? -2.546 -6.877 11.247 1.00 65.19 125 LEU A C 1
ATOM 985 O O . LEU A 1 125 ? -1.837 -6.545 12.194 1.00 65.19 125 LEU A O 1
ATOM 989 N N . GLY A 1 126 ? -3.452 -7.852 11.382 1.00 63.41 126 GLY A N 1
ATOM 990 C CA . GLY A 1 126 ? -3.741 -8.501 12.670 1.00 63.41 126 GLY A CA 1
ATOM 991 C C . GLY A 1 126 ? -4.409 -7.591 13.715 1.00 63.41 126 GLY A C 1
ATOM 992 O O . GLY A 1 126 ? -4.382 -7.896 14.905 1.00 63.41 126 GLY A O 1
ATOM 993 N N . SER A 1 127 ? -4.992 -6.470 13.291 1.00 67.69 127 SER A N 1
ATOM 994 C CA . SER A 1 127 ? -5.780 -5.568 14.125 1.00 67.69 127 SER A CA 1
ATOM 995 C C . SER A 1 127 ? -7.095 -6.222 14.547 1.00 67.69 127 SER A C 1
ATOM 997 O O . SER A 1 127 ? -7.787 -6.835 13.739 1.00 67.69 127 SER A O 1
ATOM 999 N N . ASN A 1 128 ? -7.486 -6.014 15.806 1.00 71.75 128 ASN A N 1
ATOM 1000 C CA . ASN A 1 128 ? -8.820 -6.372 16.306 1.00 71.75 128 ASN A CA 1
ATOM 1001 C C . ASN A 1 128 ? -9.877 -5.294 15.979 1.00 71.75 128 ASN A C 1
ATOM 1003 O O . ASN A 1 128 ? -10.994 -5.343 16.492 1.00 71.75 128 ASN A O 1
ATOM 1007 N N . ILE A 1 129 ? -9.518 -4.279 15.184 1.00 74.56 129 ILE A N 1
ATOM 1008 C CA . ILE A 1 129 ? -10.440 -3.236 14.732 1.00 74.56 129 ILE A CA 1
ATOM 1009 C C . ILE A 1 129 ? -11.214 -3.763 13.526 1.00 74.56 129 ILE A C 1
ATOM 1011 O O . ILE A 1 129 ? -10.633 -4.076 12.490 1.00 74.56 129 ILE A O 1
ATOM 1015 N N . HIS A 1 130 ? -12.537 -3.808 13.652 1.00 75.25 130 HIS A N 1
ATOM 1016 C CA . HIS A 1 130 ? -13.431 -4.129 12.547 1.00 75.25 130 HIS A CA 1
ATOM 1017 C C . HIS A 1 130 ? -13.811 -2.852 11.797 1.00 75.25 130 HIS A C 1
ATOM 1019 O O . HIS A 1 130 ? -14.475 -1.972 12.349 1.00 75.25 130 HIS A O 1
ATOM 1025 N N . PHE A 1 131 ? -13.408 -2.756 10.533 1.00 81.31 131 PHE A N 1
ATOM 1026 C CA . PHE A 1 131 ? -13.837 -1.677 9.651 1.00 81.31 131 PHE A CA 1
ATOM 1027 C C . PHE A 1 131 ? -15.194 -2.024 9.036 1.00 81.31 131 PHE A C 1
ATOM 1029 O O . PHE A 1 131 ? -15.361 -3.098 8.469 1.00 81.31 131 PHE A O 1
ATOM 1036 N N . ALA A 1 132 ? -16.164 -1.112 9.122 1.00 87.38 132 ALA A N 1
ATOM 1037 C CA . ALA A 1 132 ? -17.446 -1.289 8.435 1.00 87.38 132 ALA A CA 1
ATOM 1038 C C . ALA A 1 132 ? -17.278 -1.175 6.910 1.00 87.38 132 ALA A C 1
ATOM 1040 O O . ALA A 1 132 ? -17.885 -1.920 6.145 1.00 87.38 132 ALA A O 1
ATOM 1041 N N . GLU A 1 133 ? -16.415 -0.262 6.471 1.00 90.06 133 GLU A N 1
ATOM 1042 C CA . GLU A 1 133 ? -16.117 -0.007 5.069 1.00 90.06 133 GLU A CA 1
ATOM 1043 C C . GLU A 1 133 ? -14.679 0.501 4.950 1.00 90.06 133 GLU A C 1
ATOM 1045 O O . GLU A 1 133 ? -14.204 1.254 5.803 1.00 90.06 133 GLU A O 1
ATOM 1050 N N . GLN A 1 134 ? -13.996 0.095 3.885 1.00 91.06 134 GLN A N 1
ATOM 1051 C CA . GLN A 1 134 ? -12.704 0.640 3.489 1.00 91.06 134 GLN A CA 1
ATOM 1052 C C . GLN A 1 134 ? -12.800 1.047 2.020 1.00 91.06 134 GLN A C 1
ATOM 1054 O O . GLN A 1 134 ? -13.344 0.307 1.201 1.00 91.06 134 GLN A O 1
ATOM 1059 N N . LYS A 1 135 ? -12.298 2.235 1.684 1.00 94.75 135 LYS A N 1
ATOM 1060 C CA . LYS A 1 135 ? -12.260 2.741 0.309 1.00 94.75 135 LYS A CA 1
ATOM 1061 C C . LYS A 1 135 ? -10.839 3.133 -0.049 1.00 94.75 135 LYS A C 1
ATOM 1063 O O . LYS A 1 135 ? -10.139 3.719 0.774 1.00 94.75 135 LYS A O 1
ATOM 1068 N N . ALA A 1 136 ? -10.446 2.857 -1.285 1.00 94.38 136 ALA A N 1
ATOM 1069 C CA . ALA A 1 136 ? -9.214 3.367 -1.867 1.00 94.38 136 ALA A CA 1
ATOM 1070 C C . ALA A 1 136 ? -9.550 4.324 -3.010 1.00 94.38 136 ALA A C 1
ATOM 1072 O O . ALA A 1 136 ? -10.510 4.105 -3.749 1.00 94.38 136 ALA A O 1
ATOM 1073 N N . ALA A 1 137 ? -8.755 5.382 -3.150 1.00 95.69 137 ALA A N 1
ATOM 1074 C CA . ALA A 1 137 ? -8.885 6.351 -4.228 1.00 95.69 137 ALA A CA 1
ATOM 1075 C C . ALA A 1 137 ? -7.520 6.640 -4.856 1.00 95.69 137 ALA A C 1
ATOM 1077 O O . ALA A 1 137 ? -6.509 6.666 -4.151 1.00 95.69 137 ALA A O 1
ATOM 1078 N N . ILE A 1 138 ? -7.502 6.882 -6.167 1.00 94.00 138 ILE A N 1
ATOM 1079 C CA . ILE A 1 138 ? -6.289 7.200 -6.923 1.00 94.00 138 ILE A CA 1
ATOM 1080 C C . ILE A 1 138 ? -6.390 8.565 -7.610 1.00 94.00 138 ILE A C 1
ATOM 1082 O O . ILE A 1 138 ? -7.390 8.909 -8.245 1.00 94.00 138 ILE A O 1
ATOM 1086 N N . VAL A 1 139 ? -5.307 9.336 -7.503 1.00 92.94 139 VAL A N 1
ATOM 1087 C CA . VAL A 1 139 ? -5.107 10.597 -8.223 1.00 92.94 139 VAL A CA 1
ATOM 1088 C C . VAL A 1 139 ? -3.818 10.471 -9.034 1.00 92.94 139 VAL A C 1
ATOM 1090 O O . VAL A 1 139 ? -2.725 10.482 -8.477 1.00 92.94 139 VAL A O 1
ATOM 1093 N N . ASP A 1 140 ? -3.949 10.307 -10.349 1.00 90.00 140 ASP A N 1
ATOM 1094 C CA . ASP A 1 140 ? -2.842 10.029 -11.277 1.00 90.00 140 ASP A CA 1
ATOM 1095 C C . ASP A 1 140 ? -2.337 11.271 -12.028 1.00 90.00 140 ASP A C 1
ATOM 1097 O O . ASP A 1 140 ? -1.224 11.271 -12.551 1.00 90.00 140 ASP A O 1
ATOM 1101 N N . HIS A 1 141 ? -3.159 12.325 -12.100 1.00 89.44 141 HIS A N 1
ATOM 1102 C CA . HIS A 1 141 ? -2.896 13.547 -12.871 1.00 89.44 141 HIS A CA 1
ATOM 1103 C C . HIS A 1 141 ? -2.588 13.320 -14.369 1.00 89.44 141 HIS A C 1
ATOM 1105 O O . HIS A 1 141 ? -1.988 14.186 -15.002 1.00 89.44 141 HIS A O 1
ATOM 1111 N N . GLY A 1 142 ? -2.984 12.185 -14.952 1.00 88.25 142 GLY A N 1
ATOM 1112 C CA . GLY A 1 142 ? -2.650 11.803 -16.326 1.00 88.25 142 GLY A CA 1
ATOM 1113 C C . GLY A 1 142 ? -1.186 11.403 -16.523 1.00 88.25 142 GLY A C 1
ATOM 1114 O O . GLY A 1 142 ? -0.714 11.369 -17.655 1.00 88.25 142 GLY A O 1
ATOM 1115 N N . LEU A 1 143 ? -0.442 11.149 -15.440 1.00 89.69 143 LEU A N 1
ATOM 1116 C CA . LEU A 1 143 ? 1.012 10.947 -15.480 1.00 89.69 143 LEU A CA 1
ATOM 1117 C C . LEU A 1 143 ? 1.436 9.482 -15.384 1.00 89.69 143 LEU A C 1
ATOM 1119 O O . LEU A 1 143 ? 2.633 9.194 -15.482 1.00 89.69 143 LEU A O 1
ATOM 1123 N N . ILE A 1 144 ? 0.498 8.565 -15.147 1.00 91.00 144 ILE A N 1
ATOM 1124 C CA . ILE A 1 144 ? 0.812 7.159 -14.896 1.00 91.00 144 ILE A CA 1
ATOM 1125 C C . ILE A 1 144 ? -0.074 6.208 -15.697 1.00 91.00 144 ILE A C 1
ATOM 1127 O O . ILE A 1 144 ? -1.211 6.519 -16.037 1.00 91.00 144 ILE A O 1
ATOM 1131 N N . GLU A 1 145 ? 0.467 5.023 -15.945 1.00 91.75 145 GLU A N 1
ATOM 1132 C CA . GLU A 1 145 ? -0.249 3.848 -16.427 1.00 91.75 145 GLU A CA 1
ATOM 1133 C C . GLU A 1 145 ? -0.265 2.804 -15.308 1.00 91.75 145 GLU A C 1
ATOM 1135 O O . GLU A 1 145 ? 0.762 2.581 -14.658 1.00 91.75 145 GLU A O 1
ATOM 1140 N N . ILE A 1 146 ? -1.412 2.155 -15.086 1.00 92.25 146 ILE A N 1
ATOM 1141 C CA . ILE A 1 146 ? -1.487 0.994 -14.198 1.00 92.25 146 ILE A CA 1
ATOM 1142 C C . ILE A 1 146 ? -1.181 -0.262 -15.014 1.00 92.25 146 ILE A C 1
ATOM 1144 O O . ILE A 1 146 ? -1.925 -0.605 -15.928 1.00 92.25 146 ILE A O 1
ATOM 1148 N N . VAL A 1 147 ? -0.093 -0.948 -14.667 1.00 90.62 147 VAL A N 1
ATOM 1149 C CA . VAL A 1 147 ? 0.378 -2.154 -15.364 1.00 90.62 147 VAL A CA 1
ATOM 1150 C C . VAL A 1 147 ? -0.291 -3.411 -14.812 1.00 90.62 147 VAL A C 1
ATOM 1152 O O . VAL A 1 147 ? -0.666 -4.304 -15.566 1.00 90.62 147 VAL A O 1
ATOM 1155 N N . GLU A 1 148 ? -0.430 -3.489 -13.489 1.00 89.12 148 GLU A N 1
ATOM 1156 C CA . GLU A 1 148 ? -1.040 -4.620 -12.789 1.00 89.12 148 GLU A CA 1
ATOM 1157 C C . GLU A 1 148 ? -1.599 -4.138 -11.449 1.00 89.12 148 GLU A C 1
ATOM 1159 O O . GLU A 1 148 ? -0.958 -3.324 -10.786 1.00 89.12 148 GLU A O 1
ATOM 1164 N N . GLN A 1 149 ? -2.783 -4.601 -11.049 1.00 92.69 149 GLN A N 1
ATOM 1165 C CA . GLN A 1 149 ? -3.383 -4.265 -9.755 1.00 92.69 149 GLN A CA 1
ATOM 1166 C C . GLN A 1 149 ? -4.541 -5.209 -9.407 1.00 92.69 149 GLN A C 1
ATOM 1168 O O . GLN A 1 149 ? -5.120 -5.827 -10.301 1.00 92.69 149 GLN A O 1
ATOM 1173 N N . ASN A 1 150 ? -4.910 -5.274 -8.125 1.00 94.50 150 ASN A N 1
ATOM 1174 C CA . ASN A 1 150 ? -6.094 -6.002 -7.637 1.00 94.50 150 ASN A CA 1
ATOM 1175 C C . ASN A 1 150 ? -7.093 -5.145 -6.818 1.00 94.50 150 ASN A C 1
ATOM 1177 O O . ASN A 1 150 ? -8.020 -5.681 -6.223 1.00 94.50 150 ASN A O 1
ATOM 1181 N N . PHE A 1 151 ? -6.924 -3.824 -6.793 1.00 96.06 151 PHE A N 1
ATOM 1182 C CA . PHE A 1 151 ? -7.857 -2.831 -6.245 1.00 96.06 151 PHE A CA 1
ATOM 1183 C C . PHE A 1 151 ? -9.174 -2.682 -7.034 1.00 96.06 151 PHE A C 1
ATOM 1185 O O . PHE A 1 151 ? -10.194 -2.329 -6.454 1.00 96.06 151 PHE A O 1
ATOM 1192 N N . GLY A 1 152 ? -9.164 -2.897 -8.352 1.00 96.69 152 GLY A N 1
ATOM 1193 C CA . GLY A 1 152 ? -10.299 -2.641 -9.250 1.00 96.69 152 GLY A CA 1
ATOM 1194 C C . GLY A 1 152 ? -10.345 -1.241 -9.884 1.00 96.69 152 GLY A C 1
ATOM 1195 O O . GLY A 1 152 ? -11.360 -0.888 -10.476 1.00 96.69 152 GLY A O 1
ATOM 1196 N N . PHE A 1 153 ? -9.274 -0.443 -9.795 1.00 97.56 153 PHE A N 1
ATOM 1197 C CA . PHE A 1 153 ? -9.178 0.828 -10.527 1.00 97.56 153 PHE A CA 1
ATOM 1198 C C . PHE A 1 153 ? -9.195 0.622 -12.050 1.00 97.56 153 PHE A C 1
ATOM 1200 O O . PHE A 1 153 ? -8.476 -0.224 -12.581 1.00 97.56 153 PHE A O 1
ATOM 1207 N N . ASP A 1 154 ? -9.944 1.460 -12.762 1.00 95.62 154 ASP A N 1
ATOM 1208 C CA . ASP A 1 154 ? -9.954 1.510 -14.226 1.00 95.62 154 ASP A CA 1
ATOM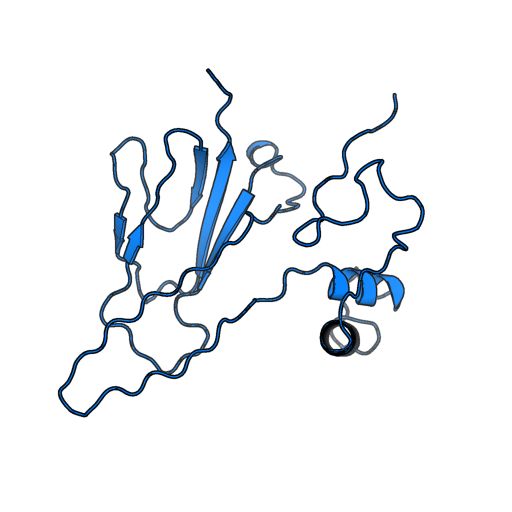 1209 C C . ASP A 1 154 ? -9.921 2.977 -14.663 1.00 95.62 154 ASP A C 1
ATOM 1211 O O . ASP A 1 154 ? -10.942 3.665 -14.688 1.00 95.62 154 ASP A O 1
ATOM 1215 N N . LEU A 1 155 ? -8.723 3.474 -14.985 1.00 93.25 155 LEU A N 1
ATOM 1216 C CA . LEU A 1 155 ? -8.529 4.872 -15.378 1.00 93.25 155 LEU A CA 1
ATOM 1217 C C . LEU A 1 155 ? -9.180 5.197 -16.732 1.00 93.25 155 LEU A C 1
ATOM 1219 O O . LEU A 1 155 ? -9.550 6.347 -16.958 1.00 93.25 155 LEU A O 1
ATOM 1223 N N . ALA A 1 156 ? -9.347 4.207 -17.615 1.00 91.75 156 ALA A N 1
ATOM 1224 C CA . ALA A 1 156 ? -9.984 4.396 -18.917 1.00 91.75 156 ALA A CA 1
ATOM 1225 C C . ALA A 1 156 ? -11.511 4.528 -18.790 1.00 91.75 156 ALA A C 1
ATOM 1227 O O . ALA A 1 156 ? -12.133 5.234 -19.582 1.00 91.75 156 ALA A O 1
ATOM 1228 N N . GLN A 1 157 ? -12.102 3.885 -17.778 1.00 94.94 157 GLN A N 1
ATOM 1229 C CA . GLN A 1 157 ? -13.526 3.990 -17.434 1.00 94.94 157 GLN A CA 1
ATOM 1230 C C . GLN A 1 157 ? -13.820 4.998 -16.309 1.00 94.94 157 GLN A C 1
ATOM 1232 O O . GLN A 1 157 ? -14.945 5.053 -15.819 1.00 94.94 157 GLN A O 1
ATOM 1237 N N . ASP A 1 158 ? -12.828 5.793 -15.897 1.00 94.81 158 ASP A N 1
ATOM 1238 C CA . ASP A 1 158 ? -12.921 6.772 -14.802 1.00 94.81 158 ASP A CA 1
ATOM 1239 C C . ASP A 1 158 ? -13.284 6.169 -13.423 1.00 94.81 158 ASP A C 1
ATOM 1241 O O . ASP A 1 158 ? -13.776 6.843 -12.516 1.00 94.81 158 ASP A O 1
ATOM 1245 N N . ILE A 1 159 ? -12.986 4.883 -13.213 1.00 96.94 159 ILE A N 1
ATOM 1246 C CA . ILE A 1 159 ? -13.139 4.202 -11.922 1.00 96.94 159 ILE A CA 1
ATOM 1247 C C . ILE A 1 159 ? -11.918 4.518 -11.051 1.00 96.94 159 ILE A C 1
ATOM 1249 O O . ILE A 1 159 ? -10.904 3.817 -11.066 1.00 96.94 159 ILE A O 1
ATOM 1253 N N . ARG A 1 160 ? -12.024 5.611 -10.287 1.00 96.56 160 ARG A N 1
ATOM 1254 C CA . ARG A 1 160 ? -10.940 6.170 -9.452 1.00 96.56 160 ARG A CA 1
ATOM 1255 C C . ARG A 1 160 ? -11.091 5.929 -7.956 1.00 96.56 160 ARG A C 1
ATOM 1257 O O . ARG A 1 160 ? -10.130 6.131 -7.221 1.00 96.56 160 ARG A O 1
ATOM 1264 N N . THR A 1 161 ? -12.272 5.509 -7.514 1.00 97.81 161 THR A N 1
ATOM 1265 C CA . THR A 1 161 ? -12.570 5.187 -6.115 1.00 97.81 161 THR A CA 1
ATOM 1266 C C . THR A 1 161 ? -13.240 3.826 -6.060 1.00 97.81 161 THR A C 1
ATOM 1268 O O . THR A 1 161 ? -14.216 3.591 -6.769 1.00 97.81 161 THR A O 1
ATOM 1271 N N . VAL A 1 162 ? -12.735 2.946 -5.203 1.00 97.31 162 VAL A N 1
ATOM 1272 C CA . VAL A 1 162 ? -13.195 1.561 -5.065 1.00 97.31 162 VAL A CA 1
ATOM 1273 C C . VAL A 1 162 ? -13.453 1.237 -3.599 1.00 97.31 162 VAL A C 1
ATOM 1275 O O . VAL A 1 162 ? -12.758 1.738 -2.713 1.00 97.31 162 VAL A O 1
ATOM 1278 N N . VAL A 1 163 ? -14.468 0.415 -3.340 1.00 96.50 163 VAL A N 1
ATOM 1279 C CA . VAL A 1 163 ? -14.678 -0.205 -2.025 1.00 96.50 163 VAL A CA 1
ATOM 1280 C C . VAL A 1 163 ? -13.800 -1.447 -1.965 1.00 96.50 163 VAL A C 1
ATOM 1282 O O . VAL A 1 163 ? -13.839 -2.262 -2.883 1.00 96.50 163 VAL A O 1
ATOM 1285 N N . LEU A 1 164 ? -13.004 -1.575 -0.908 1.00 94.06 164 LEU A N 1
ATOM 1286 C CA . LEU A 1 164 ? -12.139 -2.729 -0.706 1.00 94.06 164 LEU A CA 1
ATOM 1287 C C . LEU A 1 164 ? -12.937 -3.874 -0.084 1.00 94.06 164 LEU A C 1
ATOM 1289 O O . LEU A 1 164 ? -13.683 -3.678 0.876 1.00 94.06 164 LEU A O 1
ATOM 1293 N N . ASP A 1 165 ? -12.743 -5.068 -0.627 1.00 90.75 165 ASP A N 1
ATOM 1294 C CA . ASP A 1 165 ? -13.185 -6.319 -0.030 1.00 90.75 165 ASP A CA 1
ATOM 1295 C C . ASP A 1 165 ? -12.380 -6.605 1.248 1.00 90.75 165 ASP A C 1
ATOM 1297 O O . ASP A 1 165 ? -11.143 -6.578 1.233 1.00 90.75 165 ASP A O 1
ATOM 1301 N N . HIS A 1 166 ? -13.093 -6.865 2.347 1.00 84.31 166 HIS A N 1
ATOM 1302 C CA . HIS A 1 166 ? -12.519 -7.186 3.657 1.00 84.31 166 HIS A CA 1
ATOM 1303 C C . HIS A 1 166 ? -11.900 -8.587 3.701 1.00 84.31 166 HIS A C 1
ATOM 1305 O O . HIS A 1 166 ? -11.036 -8.831 4.543 1.00 84.31 166 HIS A O 1
ATOM 1311 N N . ASP A 1 167 ? -12.296 -9.484 2.792 1.00 85.94 167 ASP A N 1
ATOM 1312 C CA . ASP A 1 167 ? -11.730 -10.833 2.686 1.00 85.94 167 ASP A CA 1
ATOM 1313 C C . ASP A 1 167 ? -10.377 -10.835 1.946 1.00 85.94 167 ASP A C 1
ATOM 1315 O O . ASP A 1 167 ? -9.607 -11.798 2.019 1.00 85.94 167 ASP A O 1
ATOM 1319 N N . VAL A 1 168 ? -10.031 -9.730 1.275 1.00 87.25 168 VAL A N 1
ATOM 1320 C CA . VAL A 1 168 ? -8.729 -9.538 0.628 1.00 87.25 168 VAL A CA 1
ATOM 1321 C C . VAL A 1 168 ? -7.756 -8.903 1.620 1.00 87.25 168 VAL A C 1
ATOM 1323 O O . VAL A 1 168 ? -7.815 -7.712 1.926 1.00 87.25 168 VAL A O 1
ATOM 1326 N N . ALA A 1 169 ? -6.810 -9.708 2.105 1.00 82.94 169 ALA A N 1
ATOM 1327 C CA . ALA A 1 169 ? -5.821 -9.279 3.096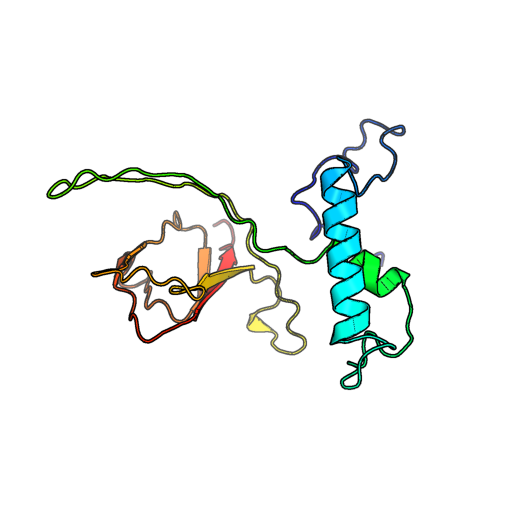 1.00 82.94 169 ALA A CA 1
ATOM 1328 C C . ALA A 1 169 ? -4.744 -8.322 2.544 1.00 82.94 169 ALA A C 1
ATOM 1330 O O . ALA A 1 169 ? -4.091 -7.608 3.317 1.00 82.94 169 ALA A O 1
ATOM 1331 N N . TYR A 1 170 ? -4.525 -8.343 1.226 1.00 83.50 170 TYR A N 1
ATOM 1332 C CA . TYR A 1 170 ? -3.423 -7.651 0.567 1.00 83.50 170 TYR A CA 1
ATOM 1333 C C . TYR A 1 170 ? -3.818 -7.148 -0.823 1.00 83.50 170 TYR A C 1
ATOM 1335 O O . TYR A 1 170 ? -4.235 -7.919 -1.692 1.00 83.50 170 TYR A O 1
ATOM 1343 N N . TYR A 1 171 ? -3.638 -5.849 -1.021 1.00 89.00 171 TYR A N 1
ATOM 1344 C CA . TYR A 1 171 ? -3.782 -5.165 -2.291 1.00 89.00 171 TYR A CA 1
ATOM 1345 C C . TYR A 1 171 ? -2.424 -4.697 -2.804 1.00 89.00 171 TYR A C 1
ATOM 1347 O O . TYR A 1 171 ? -1.583 -4.256 -2.022 1.00 89.00 171 TYR A O 1
ATOM 1355 N N . TYR A 1 172 ? -2.236 -4.756 -4.116 1.00 88.06 172 TYR A N 1
ATOM 1356 C CA . TYR A 1 172 ? -1.021 -4.329 -4.794 1.00 88.06 172 TYR A CA 1
ATOM 1357 C C . TYR A 1 172 ? -1.347 -3.565 -6.073 1.00 88.06 172 TYR A C 1
ATOM 1359 O O . TYR A 1 172 ? -2.404 -3.739 -6.689 1.00 88.06 172 TYR A O 1
ATOM 1367 N N . MET A 1 173 ? -0.418 -2.705 -6.472 1.00 89.19 173 MET A N 1
ATOM 1368 C CA . MET A 1 173 ? -0.485 -1.954 -7.714 1.00 89.19 173 MET A CA 1
ATOM 1369 C C . MET A 1 173 ? 0.919 -1.686 -8.249 1.00 89.19 173 MET A C 1
ATOM 1371 O O . MET A 1 173 ? 1.773 -1.155 -7.543 1.00 89.19 173 MET A O 1
ATOM 1375 N N . LEU A 1 174 ? 1.129 -2.001 -9.522 1.00 87.44 174 LEU A N 1
ATOM 1376 C CA . LEU A 1 174 ? 2.311 -1.654 -10.298 1.00 87.44 174 LEU A CA 1
ATOM 1377 C C . LEU A 1 174 ? 1.958 -0.529 -11.264 1.00 87.44 174 LEU A C 1
ATOM 1379 O O . LEU A 1 174 ? 1.034 -0.661 -12.069 1.00 87.44 174 LEU A O 1
ATOM 1383 N N . ILE A 1 175 ? 2.719 0.559 -11.214 1.00 89.75 175 ILE A N 1
ATOM 1384 C CA . ILE A 1 175 ? 2.539 1.700 -12.113 1.00 89.75 175 ILE A CA 1
ATOM 1385 C C . ILE A 1 175 ? 3.798 1.987 -12.917 1.00 89.75 175 ILE A C 1
ATOM 1387 O O . ILE A 1 175 ? 4.919 1.759 -12.452 1.00 89.75 175 ILE A O 1
ATOM 1391 N N . LYS A 1 176 ? 3.611 2.576 -14.093 1.00 88.44 176 LYS A N 1
ATOM 1392 C CA . LYS A 1 176 ? 4.673 3.215 -14.874 1.00 88.44 176 LYS A CA 1
ATOM 1393 C C . LYS A 1 176 ? 4.380 4.690 -15.043 1.00 88.44 176 LYS A C 1
ATOM 1395 O O . LYS A 1 176 ? 3.224 5.103 -15.058 1.00 88.44 176 LYS A O 1
ATOM 1400 N N . LYS A 1 177 ? 5.438 5.488 -15.181 1.00 87.62 177 LYS A N 1
ATOM 1401 C CA . LYS A 1 177 ? 5.290 6.876 -15.619 1.00 8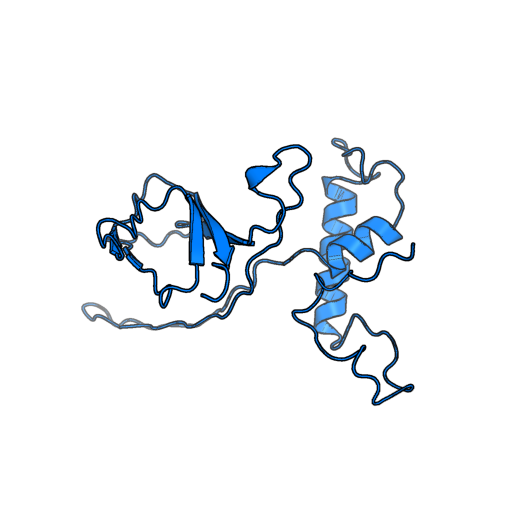7.62 177 LYS A CA 1
ATOM 1402 C C . LYS A 1 177 ? 4.965 6.862 -17.114 1.00 87.62 177 LYS A C 1
ATOM 1404 O O . LYS A 1 177 ? 5.677 6.218 -17.881 1.00 87.62 177 LYS A O 1
ATOM 1409 N N . MET A 1 178 ? 3.937 7.595 -17.519 1.00 86.31 178 MET A N 1
ATOM 1410 C CA . MET A 1 178 ? 3.674 7.860 -18.932 1.00 86.31 178 MET A CA 1
ATOM 1411 C C . MET A 1 178 ? 4.825 8.694 -19.514 1.00 86.31 178 MET A C 1
ATOM 1413 O O . MET A 1 178 ? 5.403 9.541 -18.823 1.00 86.31 178 MET A O 1
ATOM 1417 N N . ALA A 1 179 ? 5.179 8.450 -20.778 1.00 76.12 179 ALA A N 1
ATOM 1418 C CA . ALA A 1 179 ? 6.101 9.330 -21.485 1.00 76.12 179 ALA A CA 1
ATOM 1419 C C . ALA A 1 179 ? 5.497 10.741 -21.548 1.00 76.12 179 ALA A C 1
ATOM 1421 O O . ALA A 1 179 ? 4.295 10.888 -21.776 1.00 76.12 179 ALA A O 1
ATOM 1422 N N . ASP A 1 180 ? 6.321 11.765 -21.321 1.00 65.38 180 ASP A N 1
ATOM 1423 C CA . ASP A 1 180 ? 5.879 13.146 -21.502 1.00 65.38 180 ASP A CA 1
ATOM 1424 C C . ASP A 1 180 ? 5.515 13.320 -22.997 1.00 65.38 180 ASP A C 1
ATOM 1426 O O . ASP A 1 180 ? 6.294 12.913 -23.864 1.00 65.38 180 ASP A O 1
ATOM 1430 N N . ALA A 1 181 ? 4.306 13.820 -23.281 1.00 50.72 181 ALA A N 1
ATOM 1431 C CA . ALA A 1 181 ? 3.777 13.998 -24.639 1.00 50.72 181 ALA A CA 1
ATOM 1432 C C . ALA A 1 181 ? 4.518 15.083 -25.438 1.00 50.72 181 ALA A C 1
ATOM 1434 O O . ALA A 1 181 ? 4.941 16.091 -24.823 1.00 50.72 181 ALA A O 1
#

Sequence (181 aa):
HHYSQYDSYFGLKGANSKEDPKAGSSWIKEEKQLELIFNAAYDYLHSFGALSARSVERYETGWLVDMFSEAATVGRIIYMNTTLTVPAGSTAELTVTFTQRGSHDFVYGKDNINDAKGYDLTTSLGSNIHFAEQKAAIVDHGLIEIVEQNFGFDLAQDIRTVVLDHDVAYYYMLIKKMADA

Radius of gyration: 20.63 Å; chains: 1; bounding box: 55×45×49 Å

Secondary structure (DSSP, 8-state):
----------S---S-STT-TT----S-SSHHHHHHHHHHHHHHHHHTSTT-TT--GGGTT--HHHHHHHHHHS----PPP------TT-----------PPEE---TT-GGGTT-EEEEEES-TT-----S--EEE---TT-EEEEEESS--BTTTTB-EEEPPTT--EEEEEEEEPPP-